Protein AF-T0H760-F1 (afd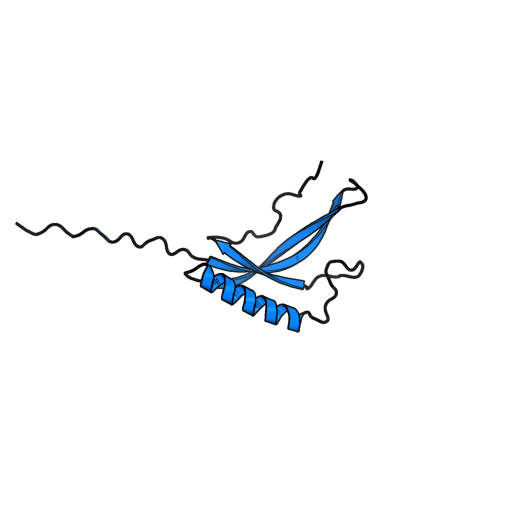b_monomer_lite)

Foldseek 3Di:
DDDDDDDDPPPDPQFKKWWFKWWKAKDWQDPPPNTDIDIKTATPGTDDIDSDPVVSVVVQVVVQVVLCVVCVVADDNPDPPHDTDRMGIDIDTPDDDRMPPPDRDDDD

Sequence (108 aa):
MAGAPGPTQLKEPHMRYIIALYEIDRAYGGAEEGGWWYDTGELARLLALAPTEARAIQLADRANRLLERLQRHRRRVDSVLYDGGRYTAIVFEWTAPPAFPEVRPHYA

Radius of gyration: 20.24 Å; chains: 1; bounding box: 70×34×41 Å

Structure (mmCIF, N/CA/C/O backbone):
data_AF-T0H760-F1
#
_entry.id   AF-T0H760-F1
#
loop_
_atom_site.group_PDB
_atom_site.id
_atom_site.type_symbol
_atom_site.label_atom_id
_atom_site.label_alt_id
_atom_site.label_comp_id
_atom_site.label_asym_id
_atom_site.label_entity_id
_atom_site.label_seq_id
_atom_site.pdbx_PDB_ins_code
_atom_site.Cartn_x
_atom_site.Cartn_y
_atom_site.Cartn_z
_atom_site.occupancy
_atom_site.B_iso_or_equiv
_atom_site.auth_seq_id
_atom_site.auth_comp_id
_atom_site.auth_asym_id
_atom_site.auth_atom_id
_atom_site.pdbx_PDB_model_num
ATOM 1 N N . MET A 1 1 ? -51.433 19.096 24.176 1.00 42.25 1 MET A N 1
ATOM 2 C CA . MET A 1 1 ? -50.200 19.682 23.611 1.00 42.25 1 MET A CA 1
ATOM 3 C C . MET A 1 1 ? -49.149 18.579 23.581 1.00 42.25 1 MET A C 1
ATOM 5 O O . MET A 1 1 ? -48.519 18.329 24.598 1.00 42.25 1 MET A O 1
ATOM 9 N N . ALA A 1 2 ? -49.085 17.813 22.490 1.00 50.00 2 ALA A N 1
ATOM 10 C CA . ALA A 1 2 ? -48.153 16.693 22.356 1.00 50.00 2 ALA A CA 1
ATOM 11 C C . ALA A 1 2 ? -46.730 17.238 22.156 1.00 50.00 2 ALA A C 1
ATOM 13 O O . ALA A 1 2 ? -46.528 18.120 21.323 1.00 50.00 2 ALA A O 1
ATOM 14 N N . GLY A 1 3 ? -45.784 16.765 22.969 1.00 47.94 3 GLY A N 1
ATOM 15 C CA . GLY A 1 3 ? -44.391 17.203 22.944 1.00 47.94 3 GLY A CA 1
ATOM 16 C C . GLY A 1 3 ? -43.745 16.955 21.583 1.00 47.94 3 GLY A C 1
ATOM 17 O O . GLY A 1 3 ? -43.935 15.899 20.981 1.00 47.94 3 GLY A O 1
ATOM 18 N N . ALA A 1 4 ? -43.006 17.952 21.103 1.00 58.91 4 ALA A N 1
ATOM 19 C CA . ALA A 1 4 ? -42.228 17.869 19.877 1.00 58.91 4 ALA A CA 1
ATOM 20 C C . ALA A 1 4 ? -41.245 16.680 19.934 1.00 58.91 4 ALA A C 1
ATOM 22 O O . ALA A 1 4 ? -40.664 16.429 20.996 1.00 58.91 4 ALA A O 1
ATOM 23 N N . PRO A 1 5 ? -41.027 15.955 18.822 1.00 57.50 5 PRO A N 1
ATOM 24 C CA . PRO A 1 5 ? -39.987 14.940 18.769 1.00 57.50 5 PRO A CA 1
ATOM 25 C C . PRO A 1 5 ? -38.626 15.611 18.996 1.00 57.50 5 PRO A C 1
ATOM 27 O O . PRO A 1 5 ? -38.301 16.611 18.354 1.00 57.50 5 PRO A O 1
ATOM 30 N N . GLY A 1 6 ? -37.856 15.082 19.952 1.00 57.69 6 GLY A N 1
ATOM 31 C CA . GLY A 1 6 ? -36.487 15.518 20.222 1.00 57.69 6 GLY A CA 1
ATOM 32 C C . GLY A 1 6 ? -35.606 15.409 18.972 1.00 57.69 6 GLY A C 1
ATOM 33 O O . GLY A 1 6 ? -35.954 14.675 18.044 1.00 57.69 6 GLY A O 1
ATOM 34 N N . PRO A 1 7 ? -34.483 16.146 18.919 1.00 57.75 7 PRO A N 1
ATOM 35 C CA . PRO A 1 7 ? -33.651 16.216 17.728 1.00 57.75 7 PRO A CA 1
ATOM 36 C C . PRO A 1 7 ? -33.232 14.809 17.302 1.00 57.75 7 PRO A C 1
ATOM 38 O O . PRO A 1 7 ? -32.566 14.091 18.048 1.00 57.75 7 PRO A O 1
ATOM 41 N N . THR A 1 8 ? -33.653 14.425 16.096 1.00 59.75 8 THR A N 1
ATOM 42 C CA . THR A 1 8 ? -33.181 13.240 15.386 1.00 59.75 8 THR A CA 1
ATOM 43 C C . THR A 1 8 ? -31.665 13.265 15.418 1.00 59.75 8 THR A C 1
ATOM 45 O O . THR A 1 8 ? -31.041 14.112 14.780 1.00 59.75 8 THR A O 1
ATOM 48 N N . GLN A 1 9 ? -31.078 12.362 16.197 1.00 54.41 9 GLN A N 1
ATOM 49 C CA . GLN A 1 9 ? -29.647 12.136 16.219 1.00 54.41 9 GLN A CA 1
ATOM 50 C C . GLN A 1 9 ? -29.256 11.692 14.809 1.00 54.41 9 GLN A C 1
ATOM 52 O O . GLN A 1 9 ? -29.439 10.534 14.431 1.00 54.41 9 GLN A O 1
ATOM 57 N N . LEU A 1 10 ? -28.824 12.651 13.987 1.00 54.16 10 LEU A N 1
ATOM 58 C CA . LEU A 1 10 ? -28.172 12.393 12.715 1.00 54.16 10 LEU A CA 1
ATOM 59 C C . LEU A 1 10 ? -27.030 11.445 13.054 1.00 54.16 10 LEU A C 1
ATOM 61 O O . LEU A 1 10 ? -26.092 11.843 13.740 1.00 54.16 10 LEU A O 1
ATOM 65 N N . LYS A 1 11 ? -27.169 10.171 12.669 1.00 55.69 11 LYS A N 1
ATOM 66 C CA . LYS A 1 11 ? -26.085 9.201 12.770 1.00 55.69 11 LYS A CA 1
ATOM 67 C C . LYS A 1 11 ? -24.903 9.841 12.068 1.00 55.69 11 LYS A C 1
ATOM 69 O O . LYS A 1 11 ? -24.947 10.007 10.849 1.00 55.69 11 LYS A O 1
ATOM 74 N N . GLU A 1 12 ? -23.912 10.253 12.850 1.00 57.12 12 GLU A N 1
ATOM 75 C CA . GLU A 1 12 ? -22.648 10.752 12.333 1.00 57.12 12 GLU A CA 1
ATOM 76 C C . GLU A 1 12 ? -22.204 9.780 11.239 1.00 57.12 12 GLU A C 1
ATOM 78 O O . GLU A 1 12 ? -22.321 8.560 11.436 1.00 57.12 12 GLU A O 1
ATOM 83 N N . PRO A 1 13 ? -21.818 10.278 10.052 1.00 55.38 13 PRO A N 1
ATOM 84 C CA . PRO A 1 13 ? -21.447 9.404 8.960 1.00 55.38 13 PRO A CA 1
ATOM 85 C C . PRO A 1 13 ? -20.318 8.531 9.490 1.00 55.38 13 PRO A C 1
ATOM 87 O O . PRO A 1 13 ? -19.255 9.036 9.833 1.00 55.38 13 PRO A O 1
ATOM 90 N N . HIS A 1 14 ? -20.607 7.239 9.671 1.00 61.22 14 HIS A N 1
ATOM 91 C CA . HIS A 1 14 ? -19.654 6.268 10.184 1.00 61.22 14 HIS A CA 1
ATOM 92 C C . HIS A 1 14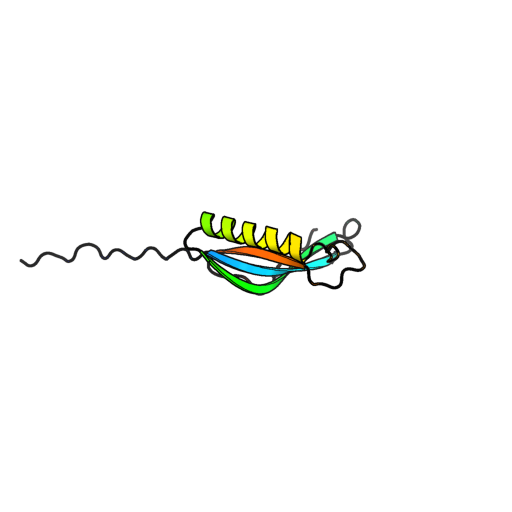 ? -18.394 6.411 9.329 1.00 61.22 14 HIS A C 1
ATOM 94 O O . HIS A 1 14 ? -18.416 5.988 8.174 1.00 61.22 14 HIS A O 1
ATOM 100 N N . MET A 1 15 ? -17.352 7.061 9.849 1.00 58.53 15 MET A N 1
ATOM 101 C CA . MET A 1 15 ? -16.087 7.225 9.144 1.00 58.53 15 MET A CA 1
ATOM 102 C C . MET A 1 15 ? -15.534 5.817 8.927 1.00 58.53 15 MET A C 1
ATOM 104 O O . MET A 1 15 ? -15.130 5.133 9.866 1.00 58.53 15 MET A O 1
ATOM 108 N N . ARG A 1 16 ? -15.655 5.321 7.693 1.00 78.44 16 ARG A N 1
ATOM 109 C CA . ARG A 1 16 ? -15.306 3.949 7.321 1.00 78.44 16 ARG A CA 1
ATOM 110 C C . ARG A 1 16 ? -13.912 3.984 6.727 1.00 78.44 16 ARG A C 1
ATOM 112 O O . ARG A 1 16 ? -13.742 4.274 5.547 1.00 78.44 16 ARG A O 1
ATOM 119 N N . TYR A 1 17 ? -12.929 3.685 7.561 1.00 91.50 17 TYR A N 1
ATOM 120 C CA . TYR A 1 17 ? -11.565 3.465 7.113 1.00 91.50 17 TYR A CA 1
ATOM 121 C C . TYR A 1 17 ? -11.480 2.095 6.450 1.00 91.50 17 TYR A C 1
ATOM 123 O O . TYR A 1 17 ? -11.993 1.101 6.974 1.00 91.50 17 TYR A O 1
ATOM 131 N N . ILE A 1 18 ? -10.832 2.041 5.297 1.00 92.69 18 ILE A N 1
ATOM 132 C CA . ILE A 1 18 ? -10.644 0.836 4.502 1.00 92.69 18 ILE A CA 1
ATOM 133 C C . ILE A 1 18 ? -9.181 0.440 4.594 1.00 92.69 18 ILE A C 1
ATOM 135 O O . ILE A 1 18 ? -8.296 1.261 4.385 1.00 92.69 18 ILE A O 1
ATOM 139 N N . ILE A 1 19 ? -8.927 -0.828 4.890 1.00 94.81 19 ILE A N 1
ATOM 140 C CA . ILE A 1 19 ? -7.597 -1.413 4.803 1.00 94.81 19 ILE A CA 1
ATOM 141 C C . ILE A 1 19 ? -7.546 -2.168 3.481 1.00 94.81 19 ILE A C 1
ATOM 143 O O . ILE A 1 19 ? -8.261 -3.156 3.303 1.00 94.81 19 ILE A O 1
ATOM 147 N N . ALA A 1 20 ? -6.720 -1.698 2.557 1.00 94.62 20 ALA A N 1
ATOM 148 C CA . ALA A 1 20 ? -6.593 -2.231 1.211 1.00 94.62 20 ALA A CA 1
ATOM 149 C C . ALA A 1 20 ? -5.195 -2.820 0.993 1.00 94.62 20 ALA A C 1
ATOM 151 O O . ALA A 1 20 ? -4.199 -2.280 1.466 1.00 94.62 20 ALA A O 1
ATOM 152 N N . LEU A 1 21 ? -5.138 -3.956 0.307 1.00 94.44 21 LEU A N 1
ATOM 153 C CA . LEU A 1 21 ? -3.924 -4.655 -0.080 1.00 94.44 21 LEU A CA 1
ATOM 154 C C . LEU A 1 21 ? -3.565 -4.250 -1.504 1.00 94.44 21 LEU A C 1
ATOM 156 O O . LEU A 1 21 ? -4.354 -4.491 -2.420 1.00 94.44 21 LEU A O 1
ATOM 160 N N . TYR A 1 22 ? -2.371 -3.700 -1.672 1.00 93.69 22 TYR A N 1
ATOM 161 C CA . TYR A 1 22 ? -1.809 -3.352 -2.970 1.00 93.69 22 TYR A CA 1
ATOM 162 C C . TYR A 1 22 ? -0.629 -4.249 -3.286 1.00 93.69 22 TYR A C 1
ATOM 164 O O . TYR A 1 22 ? 0.169 -4.546 -2.394 1.00 93.69 22 TYR A O 1
ATOM 172 N N . GLU A 1 23 ? -0.521 -4.659 -4.543 1.00 92.00 23 GLU A N 1
ATOM 173 C CA . GLU A 1 23 ? 0.744 -5.118 -5.106 1.00 92.00 23 GLU A CA 1
ATOM 174 C C . GLU A 1 23 ? 1.595 -3.896 -5.420 1.00 92.00 23 GLU A C 1
ATOM 176 O O . GLU A 1 23 ? 1.098 -2.972 -6.052 1.00 92.00 23 GLU A O 1
ATOM 181 N N . ILE A 1 24 ? 2.836 -3.867 -4.938 1.00 90.38 24 ILE A N 1
ATOM 182 C CA . ILE A 1 24 ? 3.731 -2.720 -5.091 1.00 90.38 24 ILE A CA 1
ATOM 183 C C . ILE A 1 24 ? 4.815 -3.038 -6.104 1.00 90.38 24 ILE A C 1
ATOM 185 O O . ILE A 1 24 ? 5.468 -4.085 -6.031 1.00 90.38 24 ILE A O 1
ATOM 189 N N . ASP A 1 25 ? 5.048 -2.080 -6.988 1.00 85.38 25 ASP A N 1
ATOM 190 C CA . ASP A 1 25 ? 6.107 -2.113 -7.987 1.00 85.38 25 ASP A CA 1
ATOM 191 C C . ASP A 1 25 ? 6.780 -0.738 -8.109 1.00 85.38 25 ASP A C 1
ATOM 193 O O . ASP A 1 25 ? 6.326 0.245 -7.517 1.00 85.38 25 ASP A O 1
ATOM 197 N N . ARG A 1 26 ? 7.863 -0.644 -8.880 1.00 82.69 26 ARG A N 1
ATOM 198 C CA . ARG A 1 26 ? 8.515 0.616 -9.233 1.00 82.69 26 ARG A CA 1
ATOM 199 C C . ARG A 1 26 ? 8.485 0.847 -10.728 1.00 82.69 26 ARG A C 1
ATOM 201 O O . ARG A 1 26 ? 8.980 0.044 -11.512 1.00 82.69 26 ARG A O 1
ATOM 208 N N . ALA A 1 27 ? 8.006 2.022 -11.107 1.00 81.94 27 ALA A N 1
ATOM 209 C CA . ALA A 1 27 ? 8.050 2.483 -12.480 1.00 81.94 27 ALA A CA 1
ATOM 210 C C . ALA A 1 27 ? 9.169 3.509 -12.674 1.00 81.94 27 ALA A C 1
ATOM 212 O O . ALA A 1 27 ? 9.478 4.315 -11.792 1.00 81.94 27 ALA A O 1
ATOM 213 N N . TYR A 1 28 ? 9.766 3.488 -13.863 1.00 80.31 28 TYR A N 1
ATOM 214 C CA . TYR A 1 28 ? 10.742 4.487 -14.275 1.00 80.31 28 TYR A CA 1
ATOM 215 C C . TYR A 1 28 ? 10.035 5.811 -14.600 1.00 80.31 28 TYR A C 1
ATOM 217 O O . TYR A 1 28 ? 9.094 5.851 -15.399 1.00 80.31 28 TYR A O 1
ATOM 225 N N . GLY A 1 29 ? 10.472 6.884 -13.946 1.00 77.50 29 GLY A N 1
ATOM 226 C CA . GLY A 1 29 ? 9.887 8.223 -14.009 1.00 77.50 29 GLY A CA 1
ATOM 227 C C . GLY A 1 29 ? 10.380 9.075 -15.170 1.00 77.50 29 GLY A C 1
ATOM 228 O O . GLY A 1 29 ? 9.613 9.867 -15.712 1.00 77.50 29 GLY A O 1
ATOM 229 N N . GLY A 1 30 ? 11.613 8.857 -15.619 1.00 80.75 30 GLY A N 1
ATOM 230 C CA . GLY A 1 30 ? 12.212 9.616 -16.712 1.00 80.75 30 GLY A CA 1
ATOM 231 C C . GLY A 1 30 ? 13.720 9.735 -16.560 1.00 80.75 30 GLY A C 1
ATOM 232 O O . GLY A 1 30 ? 14.277 9.325 -15.546 1.00 80.75 30 GLY A O 1
ATOM 233 N N . ALA A 1 31 ? 14.373 10.288 -17.584 1.00 78.56 31 ALA A N 1
ATOM 234 C CA . ALA A 1 31 ? 15.831 10.435 -17.658 1.00 78.56 31 ALA A CA 1
ATOM 235 C C . ALA A 1 31 ? 16.379 11.703 -16.977 1.00 78.56 31 ALA A C 1
ATOM 237 O O . ALA A 1 31 ? 17.580 11.962 -17.049 1.00 78.56 31 ALA A O 1
ATOM 238 N N . GLU A 1 32 ? 15.518 12.483 -16.321 1.00 74.94 32 GLU A N 1
ATOM 239 C CA . GLU A 1 32 ? 15.900 13.664 -15.540 1.00 74.94 32 GLU A CA 1
ATOM 240 C C . GLU A 1 32 ? 16.863 13.270 -14.403 1.00 74.94 32 GLU A C 1
ATOM 242 O O . GLU A 1 32 ? 16.709 12.212 -13.792 1.00 74.94 32 GLU A O 1
ATOM 247 N N . GLU A 1 33 ? 17.897 14.092 -14.187 1.00 60.47 33 GLU A N 1
ATOM 248 C CA . GLU A 1 33 ? 18.923 13.975 -13.130 1.00 60.47 33 GLU A CA 1
ATOM 249 C C . GLU A 1 33 ? 19.425 12.551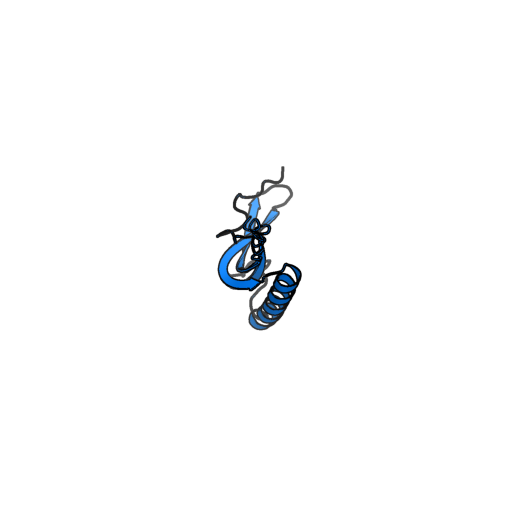 -12.798 1.00 60.47 33 GLU A C 1
ATOM 251 O O . GLU A 1 33 ? 19.570 12.168 -11.640 1.00 60.47 33 GLU A O 1
ATOM 256 N N . GLY A 1 34 ? 19.744 11.747 -13.817 1.00 70.50 34 GLY A N 1
ATOM 257 C CA . GLY A 1 34 ? 20.332 10.413 -13.607 1.00 70.50 34 GLY A CA 1
ATOM 258 C C . GLY A 1 34 ? 19.314 9.278 -13.509 1.00 70.50 34 GLY A C 1
ATOM 259 O O . GLY A 1 34 ? 19.687 8.140 -13.225 1.00 70.50 34 GLY A O 1
ATOM 260 N N . GLY A 1 35 ? 18.055 9.563 -13.836 1.00 74.75 35 GLY A N 1
ATOM 261 C CA . GLY A 1 35 ? 16.995 8.577 -13.858 1.00 74.75 35 GLY A CA 1
ATOM 262 C C . GLY A 1 35 ? 16.331 8.454 -12.498 1.00 74.75 35 GLY A C 1
ATOM 263 O O . GLY A 1 35 ? 16.969 8.084 -11.514 1.00 74.75 35 GLY A O 1
ATOM 264 N N . TRP A 1 36 ? 15.029 8.704 -12.447 1.00 81.50 36 TRP A N 1
ATOM 265 C CA . TRP A 1 36 ? 14.266 8.586 -11.211 1.00 81.50 36 TRP A CA 1
ATOM 266 C C . TRP A 1 36 ? 13.206 7.492 -11.321 1.00 81.50 36 TRP A C 1
ATOM 268 O O . TRP A 1 36 ? 12.781 7.100 -12.408 1.00 81.50 36 TRP A O 1
ATOM 278 N N . TRP A 1 37 ? 12.814 6.955 -10.172 1.00 79.88 37 TRP A N 1
ATOM 279 C CA . TRP A 1 37 ? 11.839 5.877 -10.049 1.00 79.88 37 TRP A CA 1
ATOM 280 C C . TRP A 1 37 ? 10.760 6.312 -9.068 1.00 79.8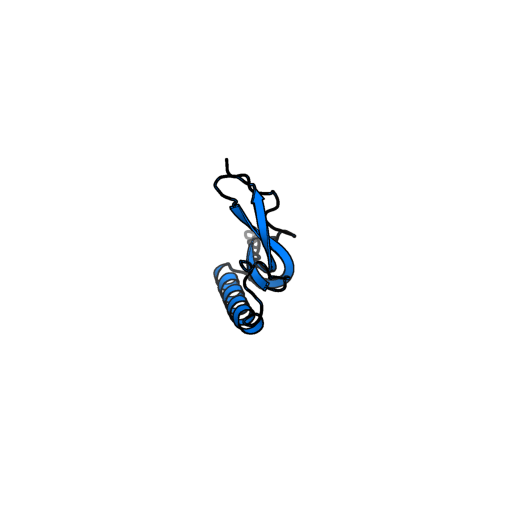8 37 TRP A C 1
ATOM 282 O O . TRP A 1 37 ? 11.064 7.003 -8.095 1.00 79.88 37 TRP A O 1
ATOM 292 N N . TYR A 1 38 ? 9.523 5.889 -9.298 1.00 82.19 38 TYR A N 1
ATOM 293 C CA . TYR A 1 38 ? 8.424 6.097 -8.361 1.00 82.19 38 TYR A CA 1
ATOM 294 C C . TYR A 1 38 ? 7.751 4.786 -8.011 1.00 82.19 38 TYR A C 1
ATOM 296 O O . TYR A 1 38 ? 7.675 3.865 -8.826 1.00 82.19 38 TYR A O 1
ATOM 304 N N . ASP A 1 39 ? 7.267 4.726 -6.775 1.00 86.25 39 ASP A N 1
ATOM 305 C CA . ASP A 1 39 ? 6.491 3.596 -6.306 1.00 86.25 39 ASP A CA 1
ATOM 306 C C . ASP A 1 39 ? 5.105 3.641 -6.957 1.00 86.25 39 ASP A C 1
ATOM 308 O O . ASP A 1 39 ? 4.451 4.684 -7.040 1.00 86.25 39 ASP A O 1
ATOM 312 N N . THR A 1 40 ? 4.679 2.481 -7.426 1.00 87.56 40 THR A N 1
ATOM 313 C CA . THR A 1 40 ? 3.371 2.234 -8.017 1.00 87.56 40 THR A CA 1
ATOM 314 C C . THR A 1 40 ? 2.682 1.141 -7.224 1.00 87.56 40 THR A C 1
ATOM 316 O O . THR A 1 40 ? 3.341 0.294 -6.615 1.00 87.56 40 THR A O 1
ATOM 319 N N . GLY A 1 41 ? 1.358 1.160 -7.210 1.00 90.75 41 GLY A N 1
ATOM 320 C CA . GLY A 1 41 ? 0.583 0.119 -6.570 1.00 90.75 41 GLY A CA 1
ATOM 321 C C . GLY A 1 41 ? -0.684 -0.196 -7.333 1.00 90.75 41 GLY A C 1
ATOM 322 O O . GLY A 1 41 ? -1.402 0.717 -7.728 1.00 90.75 41 GLY A O 1
ATOM 323 N N . GLU A 1 42 ? -0.993 -1.480 -7.471 1.00 92.19 42 GLU A N 1
ATOM 324 C CA . GLU A 1 42 ? -2.268 -1.963 -8.003 1.00 92.19 42 GLU A CA 1
ATOM 325 C C . GLU A 1 42 ? -3.104 -2.587 -6.887 1.00 92.19 42 GLU A C 1
ATOM 327 O O . GLU A 1 42 ? -2.606 -3.379 -6.080 1.00 92.19 42 GLU A O 1
ATOM 332 N N . LEU A 1 43 ? -4.382 -2.212 -6.806 1.00 92.62 43 LEU A N 1
ATOM 333 C CA . LEU A 1 43 ? -5.287 -2.709 -5.780 1.00 92.62 43 LEU A CA 1
ATOM 334 C C . LEU A 1 43 ? -5.554 -4.199 -6.005 1.00 92.62 43 LEU A C 1
ATOM 336 O O . LEU A 1 43 ? -6.334 -4.585 -6.872 1.00 92.62 43 LEU A O 1
ATOM 340 N N . ALA A 1 44 ? -4.974 -5.039 -5.154 1.00 91.94 44 ALA A N 1
ATOM 341 C CA . ALA A 1 44 ? -5.195 -6.477 -5.198 1.00 91.94 44 ALA A CA 1
ATOM 342 C C . ALA A 1 44 ? -6.515 -6.869 -4.513 1.00 91.94 44 ALA A C 1
ATOM 344 O O . ALA A 1 44 ? -7.239 -7.748 -4.986 1.00 91.94 44 ALA A O 1
ATOM 345 N N . ARG A 1 45 ? -6.820 -6.271 -3.348 1.00 91.25 45 ARG A N 1
ATOM 346 C CA . ARG A 1 45 ? -7.980 -6.657 -2.518 1.00 91.25 45 ARG A CA 1
ATOM 347 C C . ARG A 1 45 ? -8.272 -5.665 -1.390 1.00 91.25 45 ARG A C 1
ATOM 349 O O . ARG A 1 45 ? -7.356 -5.157 -0.763 1.00 91.25 45 ARG A O 1
ATOM 356 N N . LEU A 1 46 ? -9.540 -5.529 -0.991 1.00 92.69 46 LEU A N 1
ATOM 357 C CA . LEU A 1 46 ? -9.914 -4.941 0.306 1.00 92.69 46 LEU A CA 1
ATOM 358 C C . LEU A 1 46 ? -9.804 -5.982 1.436 1.00 92.69 46 LEU A C 1
ATOM 360 O O . LEU A 1 46 ? -10.411 -7.050 1.358 1.00 92.69 46 LEU A O 1
ATOM 364 N N . LEU A 1 47 ? -9.025 -5.693 2.480 1.00 90.75 47 LEU A N 1
ATOM 365 C CA . LEU A 1 47 ? -8.775 -6.611 3.599 1.00 90.75 47 LEU A CA 1
ATOM 366 C C . LEU A 1 47 ? -9.815 -6.486 4.711 1.00 90.75 47 LEU A C 1
ATOM 368 O O . LEU A 1 47 ? -10.284 -7.499 5.227 1.00 90.75 47 LEU A O 1
ATOM 372 N N . AL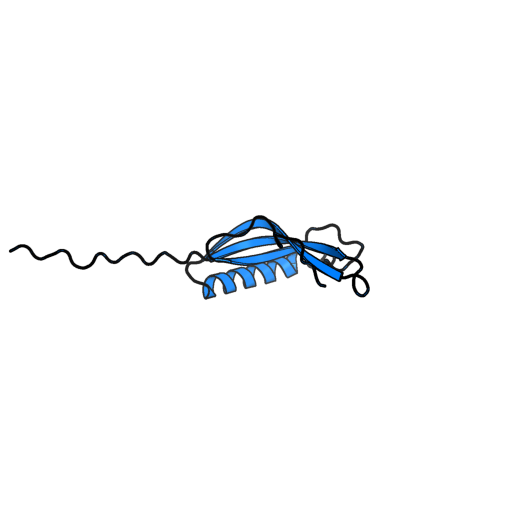A A 1 48 ? -10.125 -5.259 5.129 1.00 90.25 48 ALA A N 1
ATOM 373 C CA . ALA A 1 48 ? -11.001 -5.005 6.267 1.00 90.25 48 ALA A CA 1
ATOM 374 C C . ALA A 1 48 ? -11.542 -3.569 6.268 1.00 90.25 48 ALA A C 1
ATOM 376 O O . ALA A 1 48 ? -11.006 -2.684 5.603 1.00 90.25 48 ALA A O 1
ATOM 377 N N . LEU A 1 49 ? -12.584 -3.352 7.071 1.00 90.31 49 LEU A N 1
ATOM 378 C CA . LEU A 1 49 ? -13.119 -2.036 7.407 1.00 90.31 49 LEU A CA 1
ATOM 379 C C . LEU A 1 49 ? -12.880 -1.753 8.890 1.00 90.31 49 LEU A C 1
ATOM 381 O O . LEU A 1 49 ? -12.993 -2.655 9.725 1.00 90.31 49 LEU A O 1
ATOM 385 N N . ALA A 1 50 ? -12.590 -0.502 9.222 1.00 89.38 50 ALA A N 1
ATOM 386 C CA . ALA A 1 50 ? -12.426 -0.042 10.591 1.00 89.38 50 ALA A CA 1
ATOM 387 C C . ALA A 1 50 ? -13.256 1.228 10.844 1.00 89.38 50 ALA A C 1
ATOM 389 O O . ALA A 1 50 ? -13.327 2.101 9.981 1.00 89.38 50 ALA A O 1
ATOM 390 N N . PRO A 1 51 ? -13.885 1.345 12.029 1.00 86.75 51 PRO A N 1
ATOM 391 C CA . PRO A 1 51 ? -14.706 2.506 12.376 1.00 86.75 51 PRO A CA 1
ATOM 392 C C . PRO A 1 51 ? -13.879 3.731 12.790 1.00 86.75 51 PRO A C 1
ATOM 394 O O . PRO A 1 51 ? -14.426 4.817 12.927 1.00 86.75 51 PRO A O 1
ATOM 397 N N . THR A 1 52 ? -12.584 3.552 13.060 1.00 89.25 52 THR A N 1
ATOM 398 C CA . THR A 1 52 ? -11.676 4.624 13.472 1.00 89.25 52 THR A CA 1
ATOM 399 C C . THR A 1 52 ? -10.326 4.462 12.794 1.00 89.25 52 THR A C 1
ATOM 401 O O . THR A 1 52 ? -9.883 3.338 12.532 1.00 89.25 52 THR A O 1
ATOM 404 N N . GLU A 1 53 ? -9.649 5.587 12.576 1.00 90.75 53 GLU A N 1
ATOM 405 C CA . GLU A 1 53 ? -8.319 5.633 11.971 1.00 90.75 53 GLU A CA 1
ATOM 406 C C . GLU A 1 53 ? -7.313 4.826 12.791 1.00 90.75 53 GLU A C 1
ATOM 408 O O . GLU A 1 53 ? -6.638 3.940 12.273 1.00 90.75 53 GLU A O 1
ATOM 413 N N . ALA A 1 54 ? -7.291 5.045 14.109 1.00 91.94 54 ALA A N 1
ATOM 414 C CA . ALA A 1 54 ? -6.397 4.337 15.019 1.00 91.94 54 ALA A CA 1
ATOM 415 C C . ALA A 1 54 ? -6.559 2.812 14.918 1.00 91.94 54 ALA A C 1
ATOM 417 O O . ALA A 1 54 ? -5.576 2.068 14.959 1.00 91.94 54 ALA A O 1
ATOM 418 N N . ARG A 1 55 ? -7.796 2.320 14.750 1.00 91.31 55 ARG A N 1
ATOM 419 C CA . ARG A 1 55 ? -8.037 0.888 14.558 1.00 91.31 55 ARG A CA 1
ATOM 420 C C . ARG A 1 55 ? -7.580 0.416 13.181 1.00 91.31 55 ARG A C 1
ATOM 422 O O . ARG A 1 55 ? -7.044 -0.688 13.084 1.00 91.31 55 ARG A O 1
ATOM 429 N N . ALA A 1 56 ? -7.780 1.223 12.144 1.00 92.88 56 ALA A N 1
ATOM 430 C CA . ALA A 1 56 ? -7.321 0.921 10.795 1.00 92.88 56 ALA A CA 1
ATOM 431 C C . ALA A 1 56 ? -5.795 0.799 10.731 1.00 92.88 56 ALA A C 1
ATOM 433 O O . ALA A 1 56 ? -5.293 -0.204 10.226 1.00 92.88 56 ALA A O 1
ATOM 434 N N . ILE A 1 57 ? -5.078 1.748 11.341 1.00 93.94 57 ILE A N 1
ATOM 435 C CA . ILE A 1 57 ? -3.614 1.754 11.444 1.00 93.94 57 ILE A CA 1
ATOM 436 C C . ILE A 1 57 ? -3.127 0.476 12.132 1.00 93.94 57 ILE A C 1
ATOM 438 O O . ILE A 1 57 ? -2.309 -0.251 11.578 1.00 93.94 57 ILE A O 1
ATOM 442 N N . GLN A 1 58 ? -3.701 0.110 13.284 1.00 95.56 58 GLN A N 1
ATOM 443 C CA . GLN A 1 58 ? -3.319 -1.126 13.983 1.00 95.56 58 GLN A CA 1
ATOM 444 C C . GLN A 1 58 ? -3.519 -2.393 13.135 1.00 95.56 58 GLN A C 1
ATOM 446 O O . GLN A 1 58 ? -2.735 -3.345 13.235 1.00 95.56 58 GLN A O 1
ATOM 451 N N . LEU A 1 59 ? -4.596 -2.444 12.343 1.00 94.25 59 LEU A N 1
ATOM 452 C CA . LEU A 1 59 ? -4.885 -3.570 11.455 1.00 94.25 59 LEU A CA 1
ATOM 453 C C . LEU A 1 59 ? -3.911 -3.613 10.275 1.00 94.25 59 LEU A C 1
ATOM 455 O O . LEU A 1 59 ? -3.380 -4.687 9.987 1.00 94.25 59 LEU A O 1
ATOM 459 N N . ALA A 1 60 ? -3.644 -2.467 9.647 1.00 95.00 60 ALA A N 1
ATOM 460 C CA . ALA A 1 60 ? -2.672 -2.337 8.569 1.00 95.00 60 ALA A CA 1
ATOM 461 C C . ALA A 1 60 ? -1.266 -2.728 9.045 1.00 95.00 60 ALA A C 1
ATOM 463 O O . ALA A 1 60 ? -0.637 -3.584 8.432 1.00 95.00 60 ALA A O 1
ATOM 464 N N . ASP A 1 61 ? -0.823 -2.238 10.203 1.00 96.00 61 ASP A N 1
ATOM 465 C CA . ASP A 1 61 ? 0.462 -2.603 10.808 1.00 96.00 61 ASP A CA 1
ATOM 466 C C . ASP A 1 61 ? 0.583 -4.107 11.055 1.00 96.00 61 ASP A C 1
ATOM 468 O O . ASP A 1 61 ? 1.622 -4.727 10.815 1.00 96.00 61 ASP A O 1
ATOM 472 N N . ARG A 1 62 ? -0.486 -4.733 11.560 1.00 95.06 62 ARG A N 1
ATOM 473 C CA . ARG A 1 62 ? -0.499 -6.180 11.787 1.00 95.06 62 ARG A CA 1
ATOM 474 C C . ARG A 1 62 ? -0.432 -6.950 10.470 1.00 95.06 62 ARG A C 1
ATOM 476 O O . ARG A 1 62 ? 0.281 -7.953 10.416 1.00 95.06 62 ARG A O 1
ATOM 483 N N . ALA A 1 63 ? -1.157 -6.500 9.449 1.00 92.75 63 ALA A N 1
ATOM 484 C CA . ALA A 1 63 ? -1.112 -7.085 8.116 1.00 92.75 63 ALA A CA 1
ATOM 485 C C . ALA A 1 63 ? 0.288 -6.939 7.504 1.00 92.75 63 ALA A C 1
ATOM 487 O O . ALA A 1 63 ? 0.858 -7.935 7.069 1.00 92.75 63 ALA A O 1
ATOM 488 N N . ASN A 1 64 ? 0.892 -5.753 7.580 1.00 94.00 64 ASN A N 1
ATOM 489 C CA . ASN A 1 64 ? 2.230 -5.476 7.061 1.00 94.00 64 ASN A CA 1
ATOM 490 C C . ASN A 1 64 ? 3.306 -6.324 7.743 1.00 94.00 64 ASN A C 1
ATOM 492 O O . ASN A 1 64 ? 4.108 -6.950 7.055 1.00 94.00 64 ASN A O 1
ATOM 496 N N . ARG A 1 65 ? 3.258 -6.494 9.071 1.00 92.56 65 ARG A N 1
ATOM 497 C CA . ARG A 1 65 ? 4.163 -7.423 9.778 1.00 92.56 65 ARG A CA 1
ATOM 498 C C . ARG A 1 65 ? 4.027 -8.876 9.315 1.00 92.56 65 ARG A C 1
ATOM 500 O O . ARG A 1 65 ? 5.000 -9.630 9.345 1.00 92.56 65 ARG A O 1
ATOM 507 N N . LEU A 1 66 ? 2.823 -9.309 8.939 1.00 91.00 66 LEU A N 1
ATOM 508 C CA . LEU A 1 66 ? 2.613 -10.648 8.390 1.00 91.00 66 LEU A CA 1
ATOM 509 C C . LEU A 1 66 ? 3.152 -10.738 6.958 1.00 91.00 66 LEU A C 1
ATOM 511 O O . LEU A 1 66 ? 3.875 -11.684 6.648 1.00 91.00 66 LEU A O 1
ATOM 515 N N . LEU A 1 67 ? 2.846 -9.747 6.118 1.00 89.75 67 LEU A N 1
ATOM 516 C CA . LEU A 1 67 ? 3.339 -9.651 4.746 1.00 89.75 67 LEU A CA 1
ATOM 517 C C . LEU A 1 67 ? 4.863 -9.679 4.708 1.00 89.75 67 LEU A C 1
ATOM 519 O O . LEU A 1 67 ? 5.425 -10.502 3.996 1.00 89.75 67 LEU A O 1
ATOM 523 N N . GLU A 1 68 ? 5.539 -8.894 5.548 1.00 88.12 68 GLU A N 1
ATOM 524 C CA . GLU A 1 68 ? 7.000 -8.903 5.681 1.00 88.12 68 GLU A CA 1
ATOM 525 C C . GLU A 1 68 ? 7.569 -10.306 5.899 1.00 88.12 68 GLU A C 1
ATOM 527 O O . GLU A 1 68 ? 8.570 -10.672 5.280 1.00 88.12 68 GLU A O 1
ATOM 532 N N . ARG A 1 69 ? 6.919 -11.112 6.748 1.00 87.75 69 ARG A N 1
ATOM 533 C CA . ARG A 1 69 ? 7.335 -12.493 7.025 1.00 87.75 69 ARG A CA 1
ATOM 534 C C . ARG A 1 69 ? 7.064 -13.417 5.843 1.00 87.75 69 ARG A C 1
ATOM 536 O O . ARG A 1 69 ? 7.935 -14.214 5.500 1.00 87.75 69 ARG A O 1
ATOM 543 N N . LEU A 1 70 ? 5.886 -13.313 5.228 1.00 85.69 70 LEU A N 1
ATOM 544 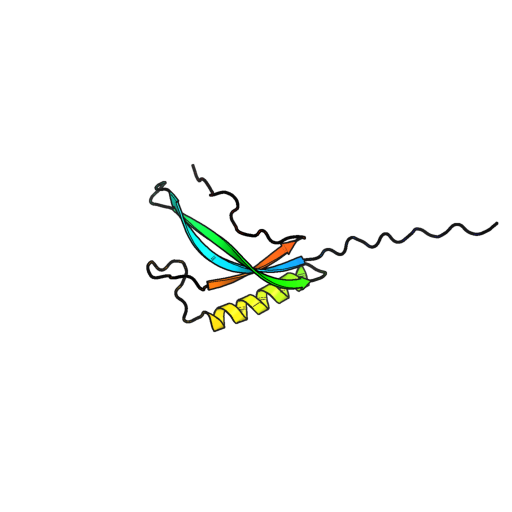C CA . LEU A 1 70 ? 5.475 -14.159 4.102 1.00 85.69 70 LEU A CA 1
ATOM 545 C C . LEU A 1 70 ? 6.307 -13.886 2.847 1.00 85.69 70 LEU A C 1
ATOM 547 O O . LEU A 1 70 ? 6.721 -14.812 2.153 1.00 85.69 70 LEU A O 1
ATOM 551 N N . GLN A 1 71 ? 6.609 -12.618 2.588 1.00 87.12 71 GLN A N 1
ATOM 552 C CA . GLN A 1 71 ? 7.333 -12.175 1.403 1.00 87.12 71 GLN A CA 1
ATOM 553 C C . GLN A 1 71 ? 8.826 -11.931 1.676 1.00 87.12 71 GLN A C 1
ATOM 555 O O . GLN A 1 71 ? 9.518 -11.321 0.864 1.00 87.12 71 GLN A O 1
ATOM 560 N N . ARG A 1 72 ? 9.369 -12.441 2.795 1.00 79.88 72 ARG A N 1
ATOM 561 C CA . ARG A 1 72 ? 10.799 -12.314 3.147 1.00 79.88 72 ARG A CA 1
ATOM 562 C C . ARG A 1 72 ? 11.742 -12.910 2.097 1.00 79.88 72 ARG A C 1
ATOM 564 O O . ARG A 1 72 ? 12.875 -12.469 1.968 1.00 79.88 72 ARG A O 1
ATOM 571 N N . HIS A 1 73 ? 11.266 -13.926 1.375 1.00 78.56 73 HIS A N 1
ATOM 572 C CA . HIS A 1 73 ? 11.998 -14.600 0.301 1.00 78.56 73 HIS A CA 1
ATOM 573 C C . HIS A 1 73 ? 11.777 -13.949 -1.068 1.00 78.56 73 HIS A C 1
ATOM 575 O O . HIS A 1 73 ? 12.491 -14.267 -2.016 1.00 78.56 73 HIS A O 1
ATOM 581 N N . ARG A 1 74 ? 10.799 -13.041 -1.183 1.00 75.69 74 ARG A N 1
ATOM 582 C CA . ARG A 1 74 ? 10.599 -12.247 -2.393 1.00 75.69 74 ARG A CA 1
ATOM 583 C C . ARG A 1 74 ? 11.664 -11.162 -2.446 1.00 75.69 74 ARG A C 1
ATOM 585 O O . ARG A 1 74 ? 11.981 -10.536 -1.429 1.00 75.69 74 ARG A O 1
ATOM 592 N N . ARG A 1 75 ? 12.202 -10.947 -3.646 1.00 77.62 75 ARG A N 1
ATOM 593 C CA . ARG A 1 75 ? 13.155 -9.868 -3.912 1.00 77.62 75 ARG A CA 1
ATOM 594 C C . ARG A 1 75 ? 12.520 -8.521 -3.575 1.00 77.62 75 ARG A C 1
ATOM 596 O O . ARG A 1 75 ? 11.297 -8.376 -3.564 1.00 77.62 75 ARG A O 1
ATOM 603 N N . ARG A 1 76 ? 13.363 -7.556 -3.221 1.00 75.44 76 ARG A N 1
ATOM 604 C CA . ARG A 1 76 ? 12.904 -6.183 -3.023 1.00 75.44 76 ARG A CA 1
ATOM 605 C C . ARG A 1 76 ? 12.568 -5.558 -4.376 1.00 75.44 76 ARG A C 1
ATOM 607 O O . ARG A 1 76 ? 13.164 -5.944 -5.379 1.00 75.44 76 ARG A O 1
ATOM 614 N N . VAL A 1 77 ? 11.658 -4.587 -4.360 1.00 72.38 77 VAL A N 1
ATOM 615 C CA . VAL A 1 77 ? 11.208 -3.846 -5.552 1.00 72.38 77 VAL A CA 1
ATOM 616 C C . VAL A 1 77 ? 12.338 -3.051 -6.221 1.00 72.38 77 VAL A C 1
ATOM 618 O O . VAL A 1 77 ? 12.249 -2.716 -7.389 1.00 72.38 77 VAL A O 1
ATOM 621 N N . ASP A 1 78 ? 13.430 -2.771 -5.502 1.00 70.38 78 ASP A N 1
ATOM 622 C CA . ASP A 1 78 ? 14.633 -2.121 -6.040 1.00 70.38 78 ASP A CA 1
ATOM 623 C C . ASP A 1 78 ? 15.578 -3.065 -6.810 1.00 70.38 78 ASP A C 1
ATOM 625 O O . ASP A 1 78 ? 16.559 -2.617 -7.403 1.00 70.38 78 ASP A O 1
ATOM 629 N N . SER A 1 79 ? 15.310 -4.374 -6.819 1.00 67.38 79 SER A N 1
ATOM 630 C CA . SER A 1 79 ? 16.142 -5.341 -7.533 1.00 67.38 79 SER A CA 1
ATOM 631 C C . SER A 1 79 ? 15.780 -5.393 -9.016 1.00 67.38 79 SER A C 1
ATOM 633 O O . SER A 1 79 ? 14.632 -5.636 -9.358 1.00 67.38 79 SER A O 1
ATOM 635 N N . VAL A 1 80 ? 16.776 -5.308 -9.905 1.00 63.75 80 VAL A N 1
ATOM 636 C CA . VAL A 1 80 ? 16.595 -5.468 -11.369 1.00 63.75 80 VAL A CA 1
ATOM 637 C C . VAL A 1 80 ? 15.967 -6.817 -11.748 1.00 63.75 80 VAL A C 1
ATOM 639 O O . VAL A 1 80 ? 15.356 -6.946 -12.801 1.00 63.75 80 VAL A O 1
ATOM 642 N N . LEU A 1 81 ? 16.109 -7.835 -10.894 1.00 68.62 81 LEU A N 1
ATOM 643 C CA . LEU A 1 81 ? 15.515 -9.156 -11.101 1.00 68.62 81 LEU A CA 1
ATOM 644 C C . LEU A 1 81 ? 14.208 -9.357 -10.306 1.00 68.62 81 LEU A C 1
ATOM 646 O O . LEU A 1 81 ? 13.873 -10.500 -9.966 1.00 68.62 81 LEU A O 1
ATOM 650 N N . TYR A 1 82 ? 13.550 -8.271 -9.895 1.00 65.88 82 TYR A N 1
ATOM 651 C CA . TYR A 1 82 ? 12.205 -8.300 -9.326 1.00 65.88 82 TYR A CA 1
ATOM 652 C C . TYR A 1 82 ? 11.193 -8.688 -10.416 1.00 65.88 82 TYR A C 1
ATOM 654 O O . TYR A 1 82 ? 11.312 -8.253 -11.554 1.00 65.88 82 TYR A O 1
ATOM 662 N N . ASP A 1 83 ? 10.237 -9.543 -10.059 1.00 66.88 83 ASP A N 1
ATOM 663 C CA . ASP A 1 83 ? 9.220 -10.118 -10.959 1.00 66.88 83 ASP A CA 1
ATOM 664 C C . ASP A 1 83 ? 7.840 -10.070 -10.271 1.00 66.88 83 ASP A C 1
ATOM 666 O O . ASP A 1 83 ? 7.069 -11.027 -10.281 1.00 66.88 83 ASP A O 1
ATOM 670 N N . GLY A 1 84 ? 7.580 -8.994 -9.521 1.00 70.19 84 GLY A N 1
ATOM 671 C CA . GLY A 1 84 ? 6.332 -8.827 -8.774 1.00 70.19 84 GLY A CA 1
ATOM 672 C C . GLY A 1 84 ? 6.225 -9.624 -7.462 1.00 70.19 84 GLY A C 1
ATOM 673 O O . GLY A 1 84 ? 7.150 -10.304 -6.980 1.00 70.19 84 GLY A O 1
ATOM 674 N N . GLY A 1 85 ? 5.041 -9.542 -6.851 1.00 73.62 85 GLY A N 1
ATOM 675 C CA . GLY A 1 85 ? 4.652 -10.331 -5.683 1.00 73.62 85 GLY A CA 1
ATOM 676 C C . GLY A 1 85 ? 5.067 -9.772 -4.319 1.00 73.62 85 GLY A C 1
ATOM 677 O O . GLY A 1 85 ? 5.076 -10.529 -3.339 1.00 73.62 85 GLY A O 1
ATOM 678 N N . ARG A 1 86 ? 5.416 -8.481 -4.218 1.00 85.19 86 ARG A N 1
ATOM 679 C CA . ARG A 1 86 ? 5.405 -7.767 -2.932 1.00 85.19 86 ARG A CA 1
ATOM 680 C C . ARG A 1 86 ? 4.099 -7.023 -2.748 1.00 85.19 86 ARG A C 1
ATOM 682 O O . ARG A 1 86 ? 3.688 -6.252 -3.603 1.00 85.19 86 ARG A O 1
ATOM 689 N N . TYR A 1 87 ? 3.516 -7.197 -1.569 1.00 89.81 87 TYR A N 1
ATOM 690 C CA . TYR A 1 87 ? 2.280 -6.531 -1.206 1.00 89.81 87 TYR A CA 1
ATOM 691 C C . TYR A 1 87 ? 2.471 -5.642 0.018 1.00 89.81 87 TYR A C 1
ATOM 693 O O . TYR A 1 87 ? 3.372 -5.867 0.837 1.00 89.81 87 TYR A O 1
ATOM 701 N N . THR A 1 88 ? 1.594 -4.653 0.153 1.00 92.12 88 THR A N 1
ATOM 702 C CA . THR A 1 88 ? 1.486 -3.798 1.337 1.00 92.12 88 THR A CA 1
ATOM 703 C C . THR A 1 88 ? 0.022 -3.489 1.642 1.00 92.12 88 THR A C 1
ATOM 705 O O . THR A 1 88 ? -0.813 -3.405 0.740 1.00 92.12 88 THR A O 1
ATOM 708 N N . ALA A 1 89 ? -0.296 -3.346 2.922 1.00 94.75 89 ALA A N 1
ATOM 709 C CA . ALA A 1 89 ? -1.588 -2.890 3.402 1.00 94.75 89 ALA A CA 1
ATOM 710 C C . ALA A 1 89 ? -1.542 -1.376 3.648 1.00 94.75 89 ALA A C 1
ATOM 712 O O . ALA A 1 89 ? -0.699 -0.894 4.408 1.00 94.75 89 ALA A O 1
ATOM 713 N N . ILE A 1 90 ? -2.473 -0.648 3.035 1.00 93.94 90 ILE A N 1
ATOM 714 C CA . ILE A 1 90 ? -2.599 0.811 3.109 1.00 93.94 90 ILE A CA 1
ATOM 715 C C . ILE A 1 90 ? -3.994 1.157 3.632 1.00 93.94 90 ILE A C 1
ATOM 717 O O . ILE A 1 90 ? -4.978 0.482 3.313 1.00 93.94 90 ILE A O 1
ATOM 721 N N . VAL A 1 91 ? -4.067 2.192 4.466 1.00 94.38 91 VAL A N 1
ATOM 722 C CA . VAL A 1 91 ? -5.323 2.724 4.999 1.00 94.38 91 VAL A CA 1
ATOM 723 C C . VAL A 1 91 ? -5.826 3.838 4.088 1.00 94.38 91 VAL A C 1
ATOM 725 O O . VAL A 1 91 ? -5.078 4.758 3.774 1.00 94.38 91 VAL A O 1
ATOM 728 N N . PHE A 1 92 ? -7.100 3.769 3.717 1.00 92.31 92 PHE A N 1
ATOM 729 C CA . PHE A 1 92 ? -7.802 4.814 2.982 1.00 92.31 92 PHE A CA 1
ATOM 730 C C . PHE A 1 92 ? -9.057 5.254 3.726 1.00 92.31 92 PHE A C 1
ATOM 732 O O . PHE A 1 92 ? -9.708 4.458 4.408 1.00 92.31 92 PHE A O 1
ATOM 739 N N . GLU A 1 93 ? -9.425 6.518 3.554 1.00 90.31 93 GLU A N 1
ATOM 740 C CA . GLU A 1 93 ? -10.716 7.041 3.985 1.00 90.31 93 GLU A CA 1
ATOM 741 C C . GLU A 1 93 ? -11.727 6.889 2.838 1.00 90.31 93 GLU A C 1
ATOM 743 O O . GLU A 1 93 ? -11.444 7.288 1.711 1.00 90.31 93 GLU A O 1
ATOM 748 N N . TRP A 1 94 ? -12.905 6.315 3.114 1.00 83.19 94 TRP A N 1
ATOM 749 C CA . TRP A 1 94 ? -14.041 6.146 2.185 1.00 83.19 94 TRP A CA 1
ATOM 750 C C . TRP A 1 94 ? -13.846 5.208 0.990 1.00 83.19 94 TRP A C 1
ATOM 752 O O . TRP A 1 94 ? -14.730 4.390 0.731 1.00 83.19 94 TRP A O 1
ATOM 762 N N . THR A 1 95 ? -12.743 5.313 0.250 1.00 85.00 95 THR A N 1
ATOM 763 C CA . THR A 1 95 ? -12.486 4.528 -0.962 1.00 85.00 95 THR A CA 1
ATOM 764 C C . THR A 1 95 ? -10.995 4.306 -1.182 1.00 85.00 95 THR A C 1
ATOM 766 O O . THR A 1 95 ? -10.184 5.192 -0.935 1.00 85.00 95 THR A O 1
ATOM 769 N N . ALA A 1 96 ? -10.637 3.119 -1.668 1.00 85.88 96 ALA A N 1
ATOM 770 C CA . ALA A 1 96 ? -9.277 2.794 -2.076 1.00 85.88 96 ALA A CA 1
ATOM 771 C C . ALA A 1 96 ? -9.185 2.900 -3.613 1.00 85.88 96 ALA A C 1
ATOM 773 O O . ALA A 1 96 ? -9.990 2.255 -4.295 1.00 85.88 96 ALA A O 1
ATOM 774 N N . PRO A 1 97 ? -8.265 3.705 -4.177 1.00 88.69 97 PRO A N 1
ATOM 775 C CA . PRO A 1 97 ? -8.127 3.848 -5.624 1.00 88.69 97 PRO A CA 1
ATOM 776 C C . PRO A 1 97 ? -7.690 2.520 -6.264 1.00 88.69 97 PRO A C 1
ATOM 778 O O . PRO A 1 97 ? -6.931 1.770 -5.655 1.00 88.69 97 PRO A O 1
ATOM 781 N N . PRO A 1 98 ? -8.116 2.193 -7.492 1.00 88.81 98 PRO A N 1
ATOM 782 C CA . PRO A 1 98 ? -7.731 0.934 -8.132 1.00 88.81 98 PRO A CA 1
ATOM 783 C C . PRO A 1 98 ? -6.219 0.828 -8.392 1.00 88.81 98 PRO A C 1
ATOM 785 O O . PRO A 1 98 ? -5.692 -0.279 -8.424 1.00 88.81 98 PRO A O 1
ATOM 788 N N . ALA A 1 99 ? -5.519 1.956 -8.536 1.00 88.25 99 ALA A N 1
ATOM 789 C CA . ALA A 1 99 ? -4.067 2.013 -8.642 1.00 88.25 99 ALA A CA 1
ATOM 790 C C . ALA A 1 99 ? -3.531 3.367 -8.152 1.00 88.25 99 ALA A C 1
ATOM 792 O O . ALA A 1 99 ? -4.277 4.345 -8.090 1.00 88.25 99 ALA A O 1
ATOM 793 N N . PHE A 1 100 ? -2.241 3.430 -7.824 1.00 83.00 100 PHE A N 1
ATOM 794 C CA . PHE A 1 100 ? -1.535 4.680 -7.560 1.00 83.00 100 PHE A CA 1
ATOM 795 C C . PHE A 1 100 ? -0.114 4.673 -8.154 1.00 83.00 100 PHE A C 1
ATOM 797 O O . PHE A 1 100 ? 0.477 3.605 -8.305 1.00 83.00 100 PHE A O 1
ATOM 804 N N . PRO A 1 101 ? 0.460 5.853 -8.443 1.00 80.62 101 PRO A N 1
ATOM 805 C CA . PRO A 1 101 ? -0.247 7.127 -8.552 1.00 80.62 101 PRO A CA 1
ATOM 806 C C . PRO A 1 101 ? -1.184 7.118 -9.776 1.00 80.62 101 PRO A C 1
ATOM 808 O O . PRO A 1 101 ? -0.865 6.517 -10.797 1.00 80.62 101 PRO A O 1
ATOM 811 N N . GLU A 1 102 ? -2.348 7.771 -9.678 1.00 75.19 102 GLU A N 1
ATOM 812 C CA . GLU A 1 102 ? -3.318 7.846 -10.793 1.00 75.19 102 GLU A CA 1
ATOM 813 C C . GLU A 1 102 ? -2.743 8.573 -12.017 1.00 75.19 102 GLU A C 1
ATOM 815 O O . GLU A 1 102 ? -3.092 8.279 -13.159 1.00 75.19 102 GLU A O 1
ATOM 820 N N . VAL A 1 103 ? -1.833 9.516 -11.771 1.00 75.44 103 VAL A N 1
ATOM 821 C CA . VAL A 1 103 ? -1.100 10.252 -12.796 1.00 75.44 103 VAL A CA 1
ATOM 822 C C . VAL A 1 103 ? 0.386 10.071 -12.537 1.00 75.44 103 VAL A C 1
ATOM 824 O O . VAL A 1 103 ? 0.846 10.201 -11.402 1.00 75.44 103 VAL A O 1
ATOM 827 N N . ARG A 1 104 ? 1.146 9.790 -13.600 1.00 75.12 104 ARG A N 1
ATOM 828 C CA . ARG A 1 104 ? 2.605 9.709 -13.529 1.00 75.12 104 ARG A CA 1
ATOM 829 C C . ARG A 1 104 ? 3.160 11.025 -12.955 1.00 75.12 104 ARG A C 1
ATOM 831 O O . ARG A 1 104 ? 2.871 12.076 -13.530 1.00 75.12 104 ARG A O 1
ATOM 838 N N . PRO A 1 105 ? 3.956 10.985 -11.872 1.00 74.25 105 PRO A N 1
ATOM 839 C CA . PRO A 1 105 ? 4.600 12.183 -11.363 1.00 74.25 105 PRO A CA 1
ATOM 840 C C . PRO A 1 105 ? 5.545 12.761 -12.423 1.00 74.25 105 PRO A C 1
ATOM 842 O O . PRO A 1 105 ? 6.118 12.030 -13.228 1.00 74.25 105 PRO A O 1
ATOM 845 N N . HIS A 1 106 ? 5.700 14.078 -12.441 1.00 68.56 106 HIS A N 1
ATOM 846 C CA . HIS A 1 106 ? 6.676 14.752 -13.289 1.00 68.56 106 HIS A CA 1
ATOM 847 C C . HIS A 1 106 ? 7.481 15.680 -12.388 1.00 68.56 106 HIS A C 1
ATOM 849 O O . HIS A 1 106 ? 6.905 16.560 -11.745 1.00 68.56 106 HIS A O 1
ATOM 855 N N . TYR A 1 107 ? 8.780 15.420 -12.280 1.00 65.19 107 TYR A N 1
ATOM 856 C CA . TYR A 1 107 ? 9.701 16.244 -11.509 1.00 65.19 107 TYR A CA 1
ATOM 857 C C . TYR A 1 107 ? 10.514 17.061 -12.511 1.00 65.19 107 TYR A C 1
ATOM 859 O O . TYR A 1 107 ? 11.319 16.497 -13.238 1.00 65.19 107 TYR A O 1
ATOM 867 N N . ALA A 1 108 ? 10.217 18.360 -12.591 1.00 61.16 108 ALA A N 1
ATOM 868 C CA . ALA A 1 108 ? 10.917 19.313 -13.453 1.00 61.16 108 ALA A CA 1
ATOM 869 C C . ALA A 1 108 ? 12.231 19.794 -12.830 1.00 61.16 108 ALA A C 1
ATOM 871 O O . ALA A 1 108 ? 12.274 19.900 -11.580 1.00 61.16 108 ALA A O 1
#

pLDDT: mean 80.25, std 13.39, range [42.25, 96.0]

Secondary structure (DSSP, 8-state):
-PPPPPP---------EEEEEEEEEEEEEESGGG-EEEEEEEEEEEEEEESSHHHHHHHHHHHHHHHHHHTTTSPPTTSTT--S--EEEEEEES---SEE-SS-----